Protein AF-A0A1J5P3J4-F1 (afdb_monomer_lite)

InterPro domains:
  IPR001971 Small ribosomal subunit protein uS11 [PF00411] (79-132)
  IPR011257 DNA glycosylase [SSF48150] (34-109)
  IPR018102 Small ribosomal subunit protein uS11, conserved site [PS00054] (101-123)
  IPR051912 Alkylbase DNA Glycosylase/Transcriptional Activator [PTHR43003] (8-107)

Foldseek 3Di:
DDDDDDDDLVSQVVVLVVVVVVDVVSVVVCVVPPRDDDPDDDDDQLVVLLVLLPPPDDPVNSVQLSVLCVVQVNSALVCLLPDDPVSNVVSVDDPVSSVVSNVSSVVPDPDPDDDDPDPDDPPPDDPPDPDPD

Sequence (133 aa):
MPGRIIESEACVAEGAAWLAAHDPRFAEALRLTGPLPLRRRAGGFAALVDAIVSQQVSVASADAMVARLAAAGLMEPLAMAAASDELLRACGMSRQKARYLRALAAAGLNVTSIRDVTPIAHNGCRPPKRRRV

Organism: NCBI:txid410659

Secondary structure (DSSP, 8-state):
-PPPP--SHHHHHHHHHHHHHH-HHHHHHHHHH-SPP------SHHHHHHHHHTTTS-HHHHHHHHHHHHHTTTTSHHHHHH--HHHHHHTT--HHHHHHHHHHHHTT----------SS-TT--PPPPPP--

Structure (mmCIF, N/CA/C/O backbone):
data_AF-A0A1J5P3J4-F1
#
_entry.id   AF-A0A1J5P3J4-F1
#
loop_
_atom_site.group_PDB
_atom_site.id
_atom_site.type_symbol
_atom_site.label_atom_id
_atom_site.label_alt_id
_atom_site.label_comp_id
_atom_site.label_asym_id
_atom_site.label_entity_id
_atom_site.label_seq_id
_atom_site.pdbx_PDB_ins_code
_atom_site.Cartn_x
_atom_site.Cartn_y
_atom_site.Cartn_z
_atom_site.occupancy
_atom_site.B_iso_or_equiv
_atom_site.auth_seq_id
_atom_site.auth_comp_id
_atom_site.auth_asym_id
_atom_site.auth_atom_id
_atom_site.pdbx_PDB_model_num
ATOM 1 N N . MET A 1 1 ? -9.430 -24.479 7.822 1.00 49.38 1 MET A N 1
ATOM 2 C CA . MET A 1 1 ? -10.360 -23.964 6.792 1.00 49.38 1 MET A CA 1
ATOM 3 C C . MET A 1 1 ? -9.990 -22.518 6.495 1.00 49.38 1 MET A C 1
ATOM 5 O O . MET A 1 1 ? -9.696 -21.805 7.450 1.00 49.38 1 MET A O 1
ATOM 9 N N . PRO A 1 2 ? -9.918 -22.078 5.228 1.00 57.47 2 PRO A N 1
ATOM 10 C CA . PRO A 1 2 ? -9.769 -20.655 4.937 1.00 57.47 2 PRO A CA 1
ATOM 11 C C . PRO A 1 2 ? -10.981 -19.903 5.510 1.00 57.47 2 PRO A C 1
ATOM 13 O O . PRO A 1 2 ? -12.116 -20.298 5.266 1.00 57.47 2 PRO A O 1
ATOM 16 N N . GLY A 1 3 ? -10.744 -18.872 6.327 1.00 70.25 3 GLY A N 1
ATOM 17 C CA . GLY A 1 3 ? -11.812 -17.996 6.821 1.00 70.25 3 GLY A CA 1
ATOM 18 C C . GLY A 1 3 ? -12.481 -17.215 5.683 1.00 70.25 3 GLY A C 1
ATOM 19 O O . GLY A 1 3 ? -11.907 -17.082 4.599 1.00 70.25 3 GLY A O 1
ATOM 20 N N . ARG A 1 4 ? -13.688 -16.695 5.936 1.00 84.69 4 ARG A N 1
ATOM 21 C CA . ARG A 1 4 ? -14.443 -15.851 4.994 1.00 84.69 4 ARG A CA 1
ATOM 22 C C . ARG A 1 4 ? -13.638 -14.599 4.626 1.00 84.69 4 ARG A C 1
ATOM 24 O O . ARG A 1 4 ? -13.091 -13.933 5.502 1.00 84.69 4 ARG A O 1
ATOM 31 N N . ILE A 1 5 ? -13.593 -14.270 3.336 1.00 83.94 5 ILE A N 1
ATOM 32 C CA . ILE A 1 5 ? -12.983 -13.030 2.841 1.00 83.94 5 ILE A CA 1
ATOM 33 C C . ILE A 1 5 ? -13.954 -11.864 3.086 1.00 83.94 5 ILE A C 1
ATOM 35 O O . ILE A 1 5 ? -15.155 -11.980 2.848 1.00 83.94 5 ILE A O 1
ATOM 39 N N . ILE A 1 6 ? -13.434 -10.735 3.575 1.00 90.25 6 ILE A N 1
ATOM 40 C CA . ILE A 1 6 ? -14.200 -9.499 3.781 1.00 90.25 6 ILE A CA 1
ATOM 41 C C . ILE A 1 6 ? -14.186 -8.704 2.473 1.00 90.25 6 ILE A C 1
ATOM 43 O O . ILE A 1 6 ? -13.163 -8.134 2.095 1.00 90.25 6 ILE A O 1
ATOM 47 N N . GLU A 1 7 ? -15.317 -8.679 1.771 1.00 92.31 7 GLU A N 1
ATOM 48 C CA . GLU A 1 7 ? -15.401 -8.104 0.421 1.00 92.31 7 GLU A CA 1
ATOM 49 C C . GLU A 1 7 ? -16.166 -6.780 0.344 1.00 92.31 7 GLU A C 1
ATOM 51 O O . GLU A 1 7 ? -16.015 -6.063 -0.645 1.00 92.31 7 GLU A O 1
ATOM 56 N N . SER A 1 8 ? -16.950 -6.448 1.373 1.00 94.38 8 SER A N 1
ATOM 57 C CA . SER A 1 8 ? -17.867 -5.304 1.394 1.00 94.38 8 SER A CA 1
ATOM 58 C C . SER A 1 8 ? -17.907 -4.620 2.762 1.00 94.38 8 SER A C 1
ATOM 60 O O . SER A 1 8 ? -17.521 -5.203 3.778 1.00 94.38 8 SER A O 1
ATOM 62 N N . GLU A 1 9 ? -18.425 -3.390 2.798 1.00 95.12 9 GLU A N 1
ATOM 63 C CA . GLU A 1 9 ? -18.709 -2.677 4.053 1.00 95.12 9 GLU A CA 1
ATOM 64 C C . GLU A 1 9 ? -19.705 -3.442 4.933 1.00 95.12 9 GLU A C 1
ATOM 66 O O . GLU A 1 9 ? -19.558 -3.459 6.151 1.00 95.12 9 GLU A O 1
ATOM 71 N N . ALA A 1 10 ? -20.652 -4.166 4.326 1.00 95.50 10 ALA A N 1
ATOM 72 C CA . ALA A 1 10 ? -21.582 -5.026 5.051 1.00 95.50 10 ALA A CA 1
ATOM 73 C C . ALA A 1 10 ? -20.856 -6.153 5.808 1.00 95.50 10 ALA A C 1
ATOM 75 O O . ALA A 1 10 ? -21.171 -6.396 6.970 1.00 95.50 10 ALA A O 1
ATOM 76 N N . CYS A 1 11 ? -19.838 -6.787 5.208 1.00 95.38 11 CYS A N 1
ATOM 77 C CA . CYS A 1 11 ? -19.017 -7.782 5.911 1.00 95.38 11 CYS A CA 1
ATOM 78 C C . CYS A 1 11 ? -18.277 -7.171 7.115 1.00 95.38 11 CYS A C 1
ATOM 80 O O . CYS A 1 11 ? -18.115 -7.829 8.142 1.00 95.38 11 CYS A O 1
ATOM 82 N N . VAL A 1 12 ? -17.814 -5.923 6.994 1.00 95.88 12 VAL A N 1
ATOM 83 C CA . VAL A 1 12 ? -17.134 -5.216 8.091 1.00 95.88 12 VAL A CA 1
ATOM 84 C C . VAL A 1 12 ? -18.121 -4.875 9.206 1.00 95.88 12 VAL A C 1
ATOM 86 O O . VAL A 1 12 ? -17.825 -5.130 10.372 1.00 95.88 12 VAL A O 1
ATOM 89 N N . ALA A 1 13 ? -19.296 -4.347 8.857 1.00 96.19 13 ALA A N 1
ATOM 90 C CA . ALA A 1 13 ? -20.351 -4.017 9.809 1.00 96.19 13 ALA A CA 1
ATOM 91 C C . ALA A 1 13 ? -20.837 -5.259 10.572 1.00 96.19 13 ALA A C 1
ATOM 93 O O . ALA A 1 13 ? -20.971 -5.213 11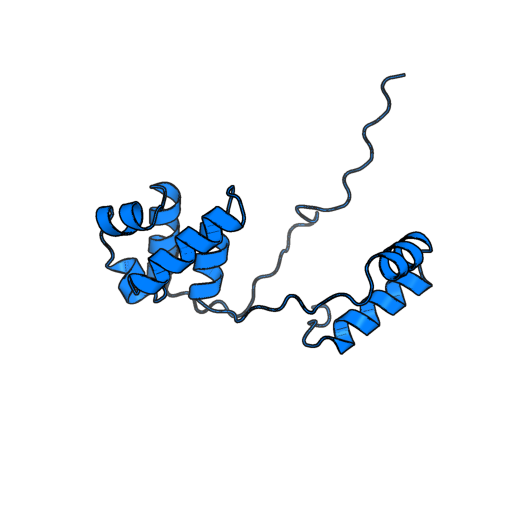.793 1.00 96.19 13 ALA A O 1
ATOM 94 N N . GLU A 1 14 ? -21.021 -6.380 9.871 1.00 96.56 14 GLU A N 1
ATOM 95 C CA . GLU A 1 14 ? -21.368 -7.678 10.459 1.00 96.56 14 GLU A CA 1
ATOM 96 C C . GLU A 1 14 ? -20.330 -8.111 11.508 1.00 96.56 14 GLU A C 1
ATOM 98 O O . GLU A 1 14 ? -20.681 -8.411 12.650 1.00 96.56 14 GLU A O 1
ATOM 103 N N . GLY A 1 15 ? -19.040 -8.080 11.156 1.00 94.88 15 GLY A N 1
ATOM 104 C CA . GLY A 1 15 ? -17.961 -8.439 12.079 1.00 94.88 15 GLY A CA 1
ATOM 105 C C . GLY A 1 15 ? -17.841 -7.484 13.270 1.00 94.88 15 GLY A C 1
ATOM 106 O O . GLY A 1 15 ? -17.630 -7.929 14.399 1.00 94.88 15 GLY A O 1
ATOM 107 N N . ALA A 1 16 ? -18.015 -6.180 13.046 1.00 96.38 16 ALA A N 1
ATOM 108 C CA . ALA A 1 16 ? -17.984 -5.173 14.104 1.00 96.38 16 ALA A CA 1
ATOM 109 C C . ALA A 1 16 ? -19.144 -5.349 15.096 1.00 96.38 16 ALA A C 1
ATOM 111 O O . ALA A 1 16 ? -18.923 -5.312 16.307 1.00 96.38 16 ALA A O 1
ATOM 112 N N . ALA A 1 17 ? -20.357 -5.601 14.596 1.00 96.94 17 ALA A N 1
ATOM 113 C CA . ALA A 1 17 ? -21.526 -5.885 15.423 1.00 96.94 17 ALA A CA 1
ATOM 114 C C . ALA A 1 17 ? -21.341 -7.175 16.231 1.00 96.94 17 ALA A C 1
ATOM 116 O O . ALA A 1 17 ? -21.624 -7.199 17.430 1.00 96.94 17 ALA A O 1
ATOM 117 N N . TRP A 1 18 ? -20.801 -8.225 15.603 1.00 97.19 18 TRP A N 1
ATOM 118 C CA . TRP A 1 18 ? -20.483 -9.469 16.297 1.00 97.19 18 TRP A CA 1
ATOM 119 C C . TRP A 1 18 ? -19.487 -9.230 17.440 1.00 97.19 18 TRP A C 1
ATOM 121 O O . TRP A 1 18 ? -19.751 -9.645 18.565 1.00 97.19 18 TRP A O 1
ATOM 131 N N . LEU A 1 19 ? -18.390 -8.501 17.206 1.00 96.88 19 LEU A N 1
ATOM 132 C CA . LEU A 1 19 ? -17.407 -8.182 18.251 1.00 96.88 19 LEU A CA 1
ATOM 133 C C . LEU A 1 19 ? -18.010 -7.351 19.393 1.00 96.88 19 LEU A C 1
ATOM 135 O O . LEU A 1 19 ? -17.757 -7.650 20.558 1.00 96.88 19 LEU A O 1
ATOM 139 N N . ALA A 1 20 ? -18.827 -6.344 19.076 1.00 97.31 20 ALA A N 1
ATOM 140 C CA . ALA A 1 20 ? -19.494 -5.507 20.072 1.00 97.31 20 ALA A CA 1
ATOM 141 C C . ALA A 1 20 ? -20.471 -6.300 20.958 1.00 97.31 20 ALA A C 1
ATOM 143 O O . ALA A 1 20 ? -20.577 -6.025 22.150 1.00 97.31 20 ALA A O 1
ATOM 144 N N . ALA A 1 21 ? -21.142 -7.313 20.402 1.00 97.69 21 ALA A N 1
ATOM 145 C CA . ALA A 1 21 ? -22.020 -8.196 21.166 1.00 97.69 21 ALA A CA 1
ATOM 146 C C . ALA A 1 21 ? -21.258 -9.145 22.115 1.00 97.69 21 ALA A C 1
ATOM 148 O O . ALA A 1 21 ? -21.847 -9.634 23.077 1.00 97.69 21 ALA A O 1
ATOM 149 N N . HIS A 1 22 ? -19.968 -9.404 21.863 1.00 97.81 22 HIS A N 1
ATOM 150 C CA . HIS A 1 22 ? -19.161 -10.373 22.620 1.00 97.81 22 HIS A CA 1
ATOM 151 C C . HIS A 1 22 ? -18.141 -9.735 23.581 1.00 97.81 22 HIS A C 1
ATOM 153 O O . HIS A 1 22 ? -17.680 -10.414 24.498 1.00 97.81 22 HIS A O 1
ATOM 159 N N . ASP A 1 23 ? -17.784 -8.454 23.417 1.00 97.25 23 ASP A N 1
ATOM 160 C CA . ASP A 1 23 ? -16.911 -7.725 24.351 1.00 97.25 23 ASP A CA 1
ATOM 161 C C . ASP A 1 23 ? -17.373 -6.261 24.526 1.00 97.25 23 ASP A C 1
ATOM 163 O O . ASP A 1 23 ? -17.370 -5.491 23.556 1.00 97.25 23 ASP A O 1
ATOM 167 N N . PRO A 1 24 ? -17.681 -5.817 25.763 1.00 96.81 24 PRO A N 1
ATOM 168 C CA . PRO A 1 24 ? -18.088 -4.438 26.044 1.00 96.81 24 PRO A CA 1
ATOM 169 C C . PRO A 1 24 ? -17.075 -3.382 25.582 1.00 96.81 24 PRO A C 1
ATOM 171 O O . PRO A 1 2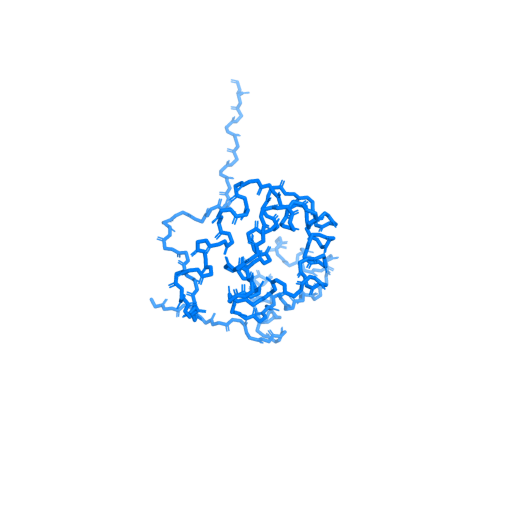4 ? -17.453 -2.264 25.235 1.00 96.81 24 PRO A O 1
ATOM 174 N N . ARG A 1 25 ? -15.779 -3.716 25.549 1.00 97.81 25 ARG A N 1
ATOM 175 C CA . ARG A 1 25 ? -14.726 -2.795 25.095 1.00 97.81 25 ARG A CA 1
ATOM 176 C C . ARG A 1 25 ? -14.806 -2.552 23.593 1.00 97.81 25 ARG A C 1
ATOM 178 O O . ARG A 1 25 ? -14.531 -1.440 23.150 1.00 97.81 25 ARG A O 1
ATOM 185 N N . PHE A 1 26 ? -15.199 -3.562 22.813 1.00 97.50 26 PHE A N 1
ATOM 186 C CA . PHE A 1 26 ? -15.444 -3.384 21.382 1.00 97.50 26 PHE A CA 1
ATOM 187 C C . PHE A 1 26 ? -16.728 -2.596 21.127 1.00 97.50 26 PHE A C 1
ATOM 189 O O . PHE A 1 26 ? -16.734 -1.765 20.222 1.00 97.50 26 PHE A O 1
ATOM 196 N N . ALA A 1 27 ? -17.769 -2.778 21.946 1.00 97.38 27 ALA A N 1
ATOM 197 C CA . ALA A 1 27 ? -18.980 -1.961 21.860 1.00 97.38 27 ALA A CA 1
ATOM 198 C C . ALA A 1 27 ? -18.677 -0.472 22.087 1.00 97.38 27 ALA A C 1
ATOM 200 O O . ALA A 1 27 ? -19.080 0.375 21.289 1.00 97.38 27 ALA A O 1
ATOM 201 N N . GLU A 1 28 ? -17.898 -0.156 23.124 1.00 97.81 28 GLU A N 1
ATOM 202 C CA . GLU A 1 28 ? -17.497 1.223 23.406 1.00 97.81 28 GLU A CA 1
ATOM 203 C C . GLU A 1 28 ? -16.588 1.797 22.310 1.00 97.81 28 GLU A C 1
ATOM 205 O O . GLU A 1 28 ? -16.802 2.917 21.846 1.00 97.81 28 GLU A O 1
ATOM 210 N N . ALA A 1 29 ? -15.613 1.021 21.826 1.00 97.25 29 ALA A N 1
ATOM 211 C CA . ALA A 1 29 ? -14.754 1.448 20.725 1.00 97.25 29 ALA A CA 1
ATOM 212 C C . ALA A 1 29 ? -15.559 1.747 19.448 1.00 97.25 29 ALA A C 1
ATOM 214 O O . ALA A 1 29 ? -15.320 2.768 18.800 1.00 97.25 29 ALA A O 1
ATOM 215 N N . LEU A 1 30 ? -16.534 0.902 19.099 1.00 96.94 30 LEU A N 1
ATOM 216 C CA . LEU A 1 30 ? -17.395 1.107 17.934 1.00 96.94 30 LEU A CA 1
ATOM 217 C C . LEU A 1 30 ? -18.276 2.353 18.096 1.00 96.94 30 LEU A C 1
ATOM 219 O O . LEU A 1 30 ? -18.425 3.124 17.152 1.00 96.94 30 LEU A O 1
ATOM 223 N N . ARG A 1 31 ? -18.800 2.603 19.303 1.00 97.06 31 ARG A N 1
ATOM 224 C CA . ARG A 1 31 ? -19.578 3.812 19.612 1.00 97.06 31 ARG A CA 1
ATOM 225 C C . ARG A 1 31 ? -18.752 5.091 19.444 1.00 97.06 31 ARG A C 1
ATOM 227 O O . ARG A 1 31 ? -19.269 6.085 18.945 1.00 97.06 31 ARG A O 1
ATOM 234 N N . LEU A 1 32 ? -17.486 5.072 19.865 1.00 97.75 32 LEU A N 1
ATOM 235 C CA . LEU A 1 32 ? -16.582 6.225 19.784 1.00 97.75 32 LEU A CA 1
ATOM 236 C C . LEU A 1 32 ? -16.050 6.478 18.368 1.00 97.75 32 LEU A C 1
ATOM 238 O O . LEU A 1 32 ? -15.840 7.628 17.992 1.00 97.75 32 LEU A O 1
ATOM 242 N N . THR A 1 33 ? -15.790 5.416 17.604 1.00 95.56 33 THR A N 1
ATOM 243 C CA . THR A 1 33 ? -15.161 5.512 16.274 1.00 95.56 33 THR A CA 1
ATOM 244 C C . THR A 1 33 ? -16.164 5.584 15.126 1.00 95.56 33 THR A C 1
ATOM 246 O O . THR A 1 33 ? -15.824 6.106 14.066 1.00 95.56 33 THR A O 1
ATOM 249 N N . GLY A 1 34 ? -17.394 5.108 15.336 1.00 94.19 34 GLY A N 1
ATOM 250 C CA . GLY A 1 34 ? -18.406 4.985 14.294 1.00 94.19 34 GLY A CA 1
ATOM 251 C C . GLY A 1 34 ? -18.156 3.795 13.355 1.00 94.19 34 GLY A C 1
ATOM 252 O O . GLY A 1 34 ? -17.326 2.929 13.639 1.00 94.19 34 GLY A O 1
ATOM 253 N N . PRO A 1 35 ? -18.891 3.717 12.230 1.00 92.94 35 PRO A N 1
ATOM 254 C CA . PRO A 1 35 ? -18.746 2.637 11.259 1.00 92.94 35 PRO A CA 1
ATOM 255 C C . PRO A 1 35 ? -17.307 2.490 10.750 1.00 92.94 35 PRO A C 1
ATOM 257 O O . PRO A 1 35 ? -16.658 3.462 10.363 1.00 92.94 35 PRO A O 1
ATOM 260 N N . LEU A 1 36 ? -16.810 1.252 10.724 1.00 94.38 36 LEU A N 1
ATOM 261 C CA . LEU A 1 36 ? -15.459 0.954 10.257 1.00 94.38 36 LEU A CA 1
ATOM 262 C C . LEU A 1 36 ? -15.437 0.852 8.721 1.00 94.38 36 LEU A C 1
ATOM 264 O O . LEU A 1 36 ? -16.242 0.109 8.156 1.00 94.38 36 LEU A O 1
ATOM 268 N N . PRO A 1 37 ? -14.503 1.529 8.028 1.00 94.06 37 PRO A N 1
ATOM 269 C CA . PRO A 1 37 ? -14.430 1.474 6.574 1.00 94.06 37 PRO A CA 1
ATOM 270 C C . PRO A 1 37 ? -13.851 0.141 6.084 1.00 94.06 37 PRO A C 1
ATOM 272 O O . PRO A 1 37 ? -12.973 -0.453 6.723 1.00 94.06 37 PRO A O 1
ATOM 275 N N . LEU A 1 38 ? -14.259 -0.287 4.886 1.00 93.38 38 LEU A N 1
ATOM 276 C CA . LEU A 1 38 ? -13.616 -1.398 4.188 1.00 93.38 38 LEU A CA 1
ATOM 277 C C . LEU A 1 38 ? -12.197 -1.002 3.755 1.00 93.38 38 LEU A C 1
ATOM 279 O O . LEU A 1 38 ? -12.002 -0.160 2.884 1.00 93.38 38 LEU A O 1
ATOM 283 N N . ARG A 1 39 ? -11.183 -1.666 4.316 1.00 88.69 39 ARG A N 1
ATOM 284 C CA . ARG A 1 39 ? -9.777 -1.494 3.914 1.00 88.69 39 ARG A CA 1
ATOM 285 C C . ARG A 1 39 ? -9.358 -2.572 2.919 1.00 88.69 39 ARG A C 1
ATOM 287 O O . ARG A 1 39 ? -8.540 -3.433 3.234 1.00 88.69 39 ARG A O 1
ATOM 294 N N . ARG A 1 40 ? -9.939 -2.532 1.719 1.00 84.94 40 ARG A N 1
ATOM 295 C CA . ARG A 1 40 ? -9.591 -3.432 0.611 1.00 84.94 40 ARG A CA 1
ATOM 296 C C . ARG A 1 40 ? -8.801 -2.666 -0.447 1.00 84.94 40 ARG A C 1
ATOM 298 O O . ARG A 1 40 ? -9.162 -1.551 -0.803 1.00 84.94 40 ARG A O 1
ATOM 305 N N . ARG A 1 41 ? -7.724 -3.269 -0.948 1.00 79.38 41 ARG A N 1
ATOM 306 C CA . ARG A 1 41 ? -6.935 -2.748 -2.074 1.00 79.38 41 ARG A CA 1
ATOM 307 C C . ARG A 1 41 ? -7.025 -3.716 -3.243 1.00 79.38 41 ARG A C 1
ATOM 309 O O . ARG A 1 41 ? -7.203 -4.918 -3.030 1.00 79.38 41 ARG A O 1
ATOM 316 N N . ALA A 1 42 ? -6.900 -3.193 -4.459 1.00 77.56 42 ALA A N 1
ATOM 317 C CA . ALA A 1 42 ? -6.655 -4.038 -5.619 1.00 77.56 42 ALA A CA 1
ATOM 318 C C . ALA A 1 42 ? -5.354 -4.829 -5.393 1.00 77.56 42 ALA A C 1
ATOM 320 O O . ALA A 1 42 ? -4.419 -4.318 -4.776 1.00 77.56 42 ALA A O 1
ATOM 321 N N . GLY A 1 43 ? -5.324 -6.088 -5.827 1.00 80.69 43 GLY A N 1
ATOM 322 C CA . GLY A 1 43 ? -4.115 -6.910 -5.770 1.00 80.69 43 GLY A CA 1
ATOM 323 C C . GLY A 1 43 ? -3.116 -6.547 -6.873 1.00 80.69 43 GLY A C 1
ATOM 324 O O . GLY A 1 43 ? -3.197 -5.489 -7.493 1.00 80.69 43 GLY A O 1
ATOM 325 N N . GLY A 1 44 ? -2.193 -7.466 -7.151 1.00 87.06 44 GLY A N 1
ATOM 326 C CA . GLY A 1 44 ? -1.254 -7.346 -8.265 1.00 87.06 44 GLY A CA 1
ATOM 327 C C . GLY A 1 44 ? 0.050 -6.624 -7.924 1.00 87.06 44 GLY A C 1
ATOM 328 O O . GLY A 1 44 ? 0.342 -6.312 -6.768 1.00 87.06 44 GLY A O 1
ATOM 329 N N . PHE A 1 45 ? 0.860 -6.389 -8.957 1.00 90.62 45 PHE A N 1
ATOM 330 C CA . PHE A 1 45 ? 2.234 -5.905 -8.815 1.00 90.62 45 PHE A CA 1
ATOM 331 C C . PHE A 1 45 ? 2.316 -4.540 -8.123 1.00 90.62 45 PHE A C 1
ATOM 333 O O . PHE A 1 45 ? 3.057 -4.395 -7.154 1.00 90.62 45 PHE A O 1
ATOM 340 N N . ALA A 1 46 ? 1.497 -3.572 -8.541 1.00 90.56 46 ALA A N 1
ATOM 341 C CA . ALA A 1 46 ? 1.466 -2.234 -7.951 1.00 90.56 46 ALA A CA 1
ATOM 342 C C . ALA A 1 46 ? 1.183 -2.247 -6.436 1.00 90.56 46 ALA A C 1
ATOM 344 O O . ALA A 1 46 ? 1.793 -1.486 -5.686 1.00 90.56 46 ALA A O 1
ATOM 345 N N . ALA A 1 47 ? 0.318 -3.150 -5.964 1.00 89.69 47 ALA A N 1
ATOM 346 C CA . ALA A 1 47 ? 0.017 -3.295 -4.541 1.00 89.69 47 ALA A CA 1
ATOM 347 C C . ALA A 1 47 ? 1.202 -3.868 -3.744 1.00 89.69 47 ALA A C 1
ATOM 349 O O . ALA A 1 47 ? 1.422 -3.496 -2.591 1.00 89.69 47 ALA A O 1
ATOM 350 N N . LEU A 1 48 ? 1.994 -4.751 -4.357 1.00 91.69 48 LEU A N 1
ATOM 351 C CA . LEU A 1 48 ? 3.223 -5.273 -3.756 1.00 91.69 48 LEU A CA 1
ATOM 352 C C . LEU A 1 48 ? 4.338 -4.220 -3.745 1.00 91.69 48 LEU A C 1
ATOM 354 O O . LEU A 1 48 ? 5.076 -4.129 -2.763 1.00 91.69 48 LEU A O 1
ATOM 358 N N . VAL A 1 49 ? 4.426 -3.388 -4.789 1.00 94.00 49 VAL A N 1
ATOM 359 C CA . VAL A 1 49 ? 5.309 -2.212 -4.814 1.00 94.00 49 VAL A CA 1
ATOM 360 C C . VAL A 1 49 ? 4.958 -1.270 -3.662 1.00 94.00 49 VAL A C 1
ATOM 362 O O . VAL A 1 49 ? 5.840 -0.947 -2.867 1.00 94.00 49 VAL A O 1
ATOM 365 N N . ASP A 1 50 ? 3.682 -0.901 -3.510 1.00 92.94 50 ASP A N 1
ATOM 366 C CA . ASP A 1 50 ? 3.191 -0.063 -2.406 1.00 92.94 50 ASP A CA 1
ATOM 367 C C . ASP A 1 50 ? 3.556 -0.649 -1.030 1.00 92.94 50 ASP A C 1
ATOM 369 O O . ASP A 1 50 ? 4.119 0.037 -0.171 1.00 92.94 50 ASP A O 1
ATOM 373 N N . ALA A 1 51 ? 3.333 -1.954 -0.845 1.00 92.31 51 ALA A N 1
ATOM 374 C CA . ALA A 1 51 ? 3.651 -2.649 0.399 1.00 92.31 51 ALA A CA 1
ATOM 375 C C . ALA A 1 51 ? 5.152 -2.624 0.736 1.00 92.31 51 ALA A C 1
ATOM 377 O O . ALA A 1 51 ? 5.503 -2.468 1.905 1.00 92.31 51 ALA A O 1
ATOM 378 N N . ILE A 1 52 ? 6.043 -2.762 -0.254 1.00 94.50 52 ILE A N 1
ATOM 379 C CA . ILE A 1 52 ? 7.504 -2.679 -0.065 1.00 94.50 52 ILE A CA 1
ATOM 380 C C . ILE A 1 52 ? 7.935 -1.235 0.217 1.00 94.50 52 ILE A C 1
ATOM 382 O O . ILE A 1 52 ? 8.738 -0.975 1.120 1.00 94.50 52 ILE A O 1
ATOM 386 N N . VAL A 1 53 ? 7.406 -0.280 -0.547 1.00 95.62 53 VAL A N 1
ATOM 387 C CA . VAL A 1 53 ? 7.754 1.143 -0.444 1.00 95.62 53 VAL A CA 1
ATOM 388 C C . VAL A 1 53 ? 7.335 1.721 0.904 1.00 95.62 53 VAL A C 1
ATOM 390 O O . VAL A 1 53 ? 8.101 2.486 1.493 1.00 95.62 53 VAL A O 1
ATOM 393 N N . SER A 1 54 ? 6.201 1.281 1.441 1.00 93.38 54 SER A N 1
ATOM 394 C CA . SER A 1 54 ? 5.655 1.738 2.723 1.00 93.38 54 SER A CA 1
ATOM 395 C C . SER A 1 54 ? 6.409 1.228 3.959 1.00 93.38 54 SER A C 1
ATOM 397 O O . SER A 1 54 ? 6.164 1.688 5.074 1.00 93.38 54 SER A O 1
ATOM 399 N N . GLN A 1 55 ? 7.353 0.293 3.810 1.00 94.00 55 GLN A N 1
ATOM 400 C CA . GLN A 1 55 ? 8.085 -0.260 4.954 1.00 94.00 55 GLN A CA 1
ATOM 401 C C . GLN A 1 55 ? 8.971 0.794 5.633 1.00 94.00 55 GLN A C 1
ATOM 403 O O . GLN A 1 55 ? 9.764 1.466 4.966 1.00 94.00 55 GLN A O 1
ATOM 408 N N . GLN A 1 56 ? 8.886 0.864 6.968 1.00 90.88 56 GLN A N 1
ATOM 409 C CA . GLN A 1 56 ? 9.755 1.663 7.850 1.00 90.88 56 GLN A CA 1
ATOM 410 C C . GLN A 1 56 ? 9.801 3.170 7.523 1.00 90.88 56 GLN A C 1
ATOM 412 O O . GLN A 1 56 ? 10.809 3.830 7.764 1.00 90.88 56 GLN A O 1
ATOM 417 N N . VAL A 1 57 ? 8.717 3.724 6.974 1.00 92.00 57 VAL A N 1
ATOM 418 C CA . VAL A 1 57 ? 8.577 5.156 6.664 1.00 92.00 57 VAL A CA 1
ATOM 419 C C . VAL A 1 57 ? 7.212 5.678 7.117 1.00 92.00 57 VAL A C 1
ATOM 421 O O . VAL A 1 57 ? 6.321 4.899 7.452 1.00 92.00 57 VAL A O 1
ATOM 424 N N . SER A 1 58 ? 7.046 7.001 7.153 1.00 96.06 58 SER A N 1
ATOM 425 C CA . SER A 1 58 ? 5.734 7.615 7.373 1.00 96.06 58 SER A CA 1
ATOM 426 C C . SER A 1 58 ? 4.8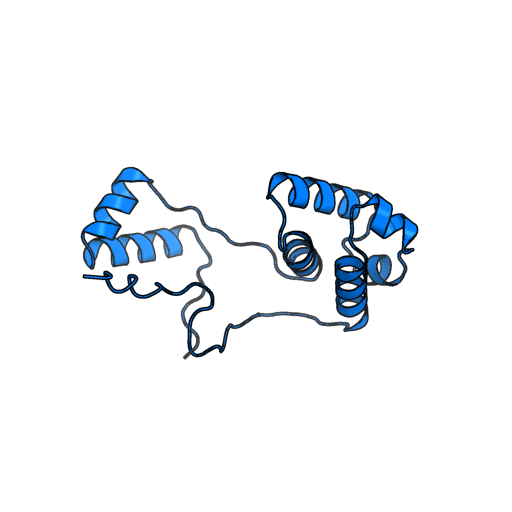19 7.416 6.160 1.00 96.06 58 SER A C 1
ATOM 428 O O . SER A 1 58 ? 5.299 7.246 5.038 1.00 96.06 58 SER A O 1
ATOM 430 N N . VAL A 1 59 ? 3.503 7.506 6.384 1.00 92.81 59 VAL A N 1
ATOM 431 C CA . VAL A 1 59 ? 2.487 7.441 5.316 1.00 92.81 59 VAL A CA 1
ATOM 432 C C . VAL A 1 59 ? 2.740 8.520 4.261 1.00 92.81 59 VAL A C 1
ATOM 434 O O . VAL A 1 59 ? 2.894 8.197 3.094 1.00 92.81 59 VAL A O 1
ATOM 437 N N . ALA A 1 60 ? 2.936 9.776 4.676 1.00 95.25 60 ALA A N 1
ATOM 438 C CA . ALA A 1 60 ? 3.189 10.880 3.746 1.00 95.25 60 ALA A CA 1
ATOM 439 C C . ALA A 1 60 ? 4.440 10.666 2.868 1.00 95.25 60 ALA A C 1
ATOM 441 O O . ALA A 1 60 ? 4.435 10.985 1.679 1.00 95.25 60 ALA A O 1
ATOM 442 N N . SER A 1 61 ? 5.516 10.101 3.430 1.00 96.00 61 SER A N 1
ATOM 443 C CA . SER A 1 61 ? 6.718 9.777 2.654 1.00 96.00 61 SER A CA 1
ATOM 444 C C . SER A 1 61 ? 6.476 8.621 1.688 1.00 96.00 61 SER A C 1
ATOM 446 O O . SER A 1 61 ? 6.950 8.678 0.553 1.00 96.00 61 SER A O 1
ATOM 448 N N . ALA A 1 62 ? 5.746 7.588 2.120 1.00 96.25 62 ALA A N 1
ATOM 449 C CA . ALA A 1 62 ? 5.361 6.476 1.259 1.00 96.25 62 ALA A CA 1
ATOM 450 C C . ALA A 1 62 ? 4.519 6.968 0.074 1.00 96.25 62 ALA A C 1
ATOM 452 O O . ALA A 1 62 ? 4.877 6.689 -1.068 1.00 96.25 62 ALA A O 1
ATOM 453 N N . ASP A 1 63 ? 3.500 7.790 0.328 1.00 96.25 63 ASP A N 1
ATOM 454 C CA . ASP A 1 63 ? 2.625 8.360 -0.700 1.00 96.25 63 ASP A CA 1
ATOM 455 C C . ASP A 1 63 ? 3.431 9.161 -1.735 1.00 96.25 63 ASP A C 1
ATOM 457 O O . ASP A 1 63 ? 3.291 8.961 -2.942 1.00 96.25 63 ASP A O 1
ATOM 461 N N . ALA A 1 64 ? 4.360 10.011 -1.282 1.00 97.81 64 ALA A N 1
ATOM 462 C CA . ALA A 1 64 ? 5.228 10.785 -2.169 1.00 97.81 64 ALA A CA 1
ATOM 463 C C . ALA A 1 64 ? 6.208 9.913 -2.980 1.00 97.81 64 ALA A C 1
ATOM 465 O O . ALA A 1 64 ? 6.613 10.278 -4.087 1.00 97.81 64 ALA A O 1
ATOM 466 N N . MET A 1 65 ? 6.653 8.778 -2.435 1.00 98.00 65 MET A N 1
ATOM 467 C CA . MET A 1 65 ? 7.495 7.810 -3.147 1.00 98.00 65 MET A CA 1
ATOM 468 C C . MET A 1 65 ? 6.689 7.044 -4.202 1.00 98.00 65 MET A C 1
ATOM 470 O O . MET A 1 65 ? 7.135 6.936 -5.343 1.00 98.00 65 MET A O 1
ATOM 474 N N . VAL A 1 66 ? 5.491 6.570 -3.848 1.00 97.25 66 VAL A N 1
ATOM 475 C CA . VAL A 1 66 ? 4.573 5.878 -4.764 1.00 97.25 66 VAL A CA 1
ATOM 476 C C . VAL A 1 66 ? 4.159 6.797 -5.911 1.00 97.25 66 VAL A C 1
ATOM 478 O O . VAL A 1 66 ? 4.241 6.391 -7.066 1.00 97.25 66 VAL A O 1
ATOM 481 N N . ALA A 1 67 ? 3.813 8.055 -5.625 1.00 97.75 67 ALA A N 1
ATOM 482 C CA . ALA A 1 67 ? 3.463 9.034 -6.653 1.00 97.75 67 ALA A CA 1
ATOM 483 C C . ALA A 1 67 ? 4.599 9.249 -7.669 1.00 97.75 67 ALA A C 1
ATOM 485 O O . ALA A 1 67 ? 4.350 9.299 -8.872 1.00 97.75 67 ALA A O 1
ATOM 486 N N . ARG A 1 68 ? 5.858 9.316 -7.211 1.00 98.31 68 ARG A N 1
ATOM 487 C CA . ARG A 1 68 ? 7.024 9.445 -8.103 1.00 98.31 68 ARG A CA 1
ATOM 488 C C . ARG A 1 68 ? 7.276 8.189 -8.931 1.00 98.31 68 ARG A C 1
ATOM 490 O O . ARG A 1 68 ? 7.553 8.313 -10.119 1.00 98.31 68 ARG A O 1
ATOM 497 N N . LEU A 1 69 ? 7.146 6.998 -8.342 1.00 98.12 69 LEU A N 1
ATOM 498 C CA . LEU A 1 69 ? 7.252 5.738 -9.087 1.00 98.12 69 LEU A CA 1
ATOM 499 C C . LEU A 1 69 ? 6.166 5.631 -10.165 1.00 98.12 69 LEU A C 1
ATOM 501 O O . LEU A 1 69 ? 6.468 5.258 -11.297 1.00 98.12 69 LEU A O 1
ATOM 505 N N . ALA A 1 70 ? 4.927 6.003 -9.837 1.00 97.06 70 ALA A N 1
ATOM 506 C CA . ALA A 1 70 ? 3.816 6.045 -10.783 1.00 97.06 70 ALA A CA 1
ATOM 507 C C . ALA A 1 70 ? 4.065 7.044 -11.917 1.00 97.06 70 ALA A C 1
ATOM 509 O O . ALA A 1 70 ? 3.943 6.678 -13.084 1.00 97.06 70 ALA A O 1
ATOM 510 N N . ALA A 1 71 ? 4.497 8.266 -11.594 1.00 97.94 71 ALA A N 1
ATOM 511 C CA . ALA A 1 71 ? 4.842 9.278 -12.590 1.00 97.94 71 ALA A CA 1
ATOM 512 C C . ALA A 1 71 ? 6.006 8.846 -13.503 1.00 97.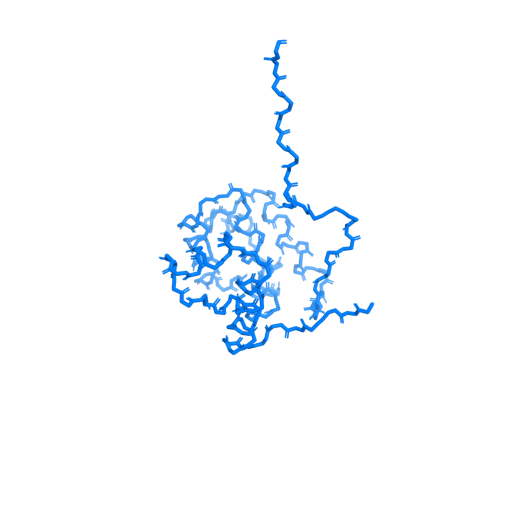94 71 ALA A C 1
ATOM 514 O O . ALA A 1 71 ? 6.038 9.213 -14.672 1.00 97.94 71 ALA A O 1
ATOM 515 N N . ALA A 1 72 ? 6.937 8.036 -12.990 1.00 97.38 72 ALA A N 1
ATOM 516 C CA . ALA A 1 72 ? 8.039 7.459 -13.757 1.00 97.38 72 ALA A CA 1
ATOM 517 C C . ALA A 1 72 ? 7.659 6.184 -14.542 1.00 97.38 72 ALA A C 1
ATOM 519 O O . ALA A 1 72 ? 8.528 5.578 -15.167 1.00 97.38 72 ALA A O 1
ATOM 520 N N . GLY A 1 73 ? 6.396 5.739 -14.497 1.00 97.00 73 GLY A N 1
ATOM 521 C CA . GLY A 1 73 ? 5.940 4.523 -15.181 1.00 97.00 73 GLY A CA 1
ATOM 522 C C . GLY A 1 73 ? 6.459 3.220 -14.563 1.00 97.00 73 GLY A C 1
ATOM 523 O O . GLY A 1 73 ? 6.441 2.176 -15.207 1.00 97.00 73 GLY A O 1
ATOM 524 N N . LEU A 1 74 ? 6.919 3.251 -13.310 1.00 97.19 74 LEU A N 1
ATOM 525 C CA . LEU A 1 74 ? 7.557 2.117 -12.635 1.00 97.19 74 LEU A CA 1
ATOM 526 C C . LEU A 1 74 ? 6.571 1.228 -11.864 1.00 97.19 74 LEU A C 1
ATOM 528 O O . LEU A 1 74 ? 6.976 0.406 -11.051 1.00 97.19 74 LEU A O 1
ATOM 532 N N . MET A 1 75 ? 5.270 1.362 -12.111 1.00 95.12 75 MET A N 1
ATOM 533 C CA . MET A 1 75 ? 4.252 0.515 -11.474 1.00 95.12 75 MET A CA 1
ATOM 534 C C . MET A 1 75 ? 3.969 -0.773 -12.253 1.00 95.12 75 MET A C 1
ATOM 536 O O . MET A 1 75 ? 3.100 -1.536 -11.850 1.00 95.12 75 MET A O 1
ATOM 540 N N . GLU A 1 76 ? 4.735 -1.036 -13.315 1.00 93.69 76 GLU A N 1
ATOM 541 C CA . GLU A 1 76 ? 4.652 -2.246 -14.131 1.00 93.69 76 GLU A CA 1
ATOM 542 C C . GLU A 1 76 ? 5.924 -3.102 -14.009 1.00 93.69 76 GLU A C 1
ATOM 544 O O . GLU A 1 76 ? 7.029 -2.544 -13.956 1.00 93.69 76 GLU A O 1
ATOM 549 N N . PRO A 1 77 ? 5.820 -4.449 -14.016 1.00 94.38 77 PRO A N 1
ATOM 550 C CA . PRO A 1 77 ? 6.965 -5.336 -13.805 1.00 94.38 77 PRO A CA 1
ATOM 551 C C . PRO A 1 77 ? 8.117 -5.091 -14.785 1.00 94.38 77 PRO A C 1
ATOM 553 O O . PRO A 1 77 ? 9.263 -4.936 -14.368 1.00 94.38 77 PRO A O 1
ATOM 556 N N . LEU A 1 78 ? 7.826 -5.007 -16.088 1.00 94.38 78 LEU A N 1
ATOM 557 C CA . LEU A 1 78 ? 8.861 -4.840 -17.115 1.00 94.38 78 LEU A CA 1
ATOM 558 C C . LEU A 1 78 ? 9.601 -3.503 -16.968 1.00 94.38 78 LEU A C 1
ATOM 560 O O . LEU A 1 78 ? 10.829 -3.467 -17.040 1.00 94.38 78 LEU A O 1
ATOM 564 N N . ALA A 1 79 ? 8.868 -2.422 -16.694 1.00 96.06 79 ALA A N 1
ATOM 565 C CA . ALA A 1 79 ? 9.452 -1.102 -16.478 1.00 96.06 79 ALA A CA 1
ATOM 566 C C . ALA A 1 79 ? 10.304 -1.061 -15.198 1.00 96.06 79 ALA A C 1
ATOM 568 O O . ALA A 1 79 ? 11.428 -0.560 -15.218 1.00 96.06 79 ALA A O 1
ATOM 569 N N . MET A 1 80 ? 9.818 -1.651 -14.100 1.00 97.12 80 MET A N 1
ATOM 570 C CA . MET A 1 80 ? 10.571 -1.752 -12.845 1.00 97.12 80 MET A CA 1
ATOM 571 C C . MET A 1 80 ? 11.856 -2.578 -13.007 1.00 97.12 80 MET A C 1
ATOM 573 O O . MET A 1 80 ? 12.901 -2.209 -12.467 1.00 97.12 80 MET A O 1
ATOM 577 N N . ALA A 1 81 ? 11.810 -3.677 -13.764 1.00 95.12 81 ALA A N 1
ATOM 578 C CA . ALA A 1 81 ? 12.988 -4.494 -14.046 1.00 95.12 81 ALA A CA 1
ATOM 579 C C . ALA A 1 81 ? 14.051 -3.713 -14.839 1.00 95.12 81 ALA A C 1
ATOM 581 O O . ALA A 1 81 ? 15.238 -3.801 -14.516 1.00 95.12 81 ALA A O 1
ATOM 582 N N . ALA A 1 82 ? 13.620 -2.917 -15.823 1.00 95.62 82 ALA A N 1
ATOM 583 C CA . ALA A 1 82 ? 14.487 -2.140 -16.708 1.00 95.62 82 ALA A CA 1
ATOM 584 C C . ALA A 1 82 ? 14.965 -0.795 -16.125 1.00 95.62 82 ALA A C 1
ATOM 586 O O . ALA A 1 82 ? 15.864 -0.176 -16.693 1.00 95.62 82 ALA A O 1
ATOM 587 N N . ALA A 1 83 ? 14.389 -0.328 -15.011 1.00 97.12 83 ALA A N 1
ATOM 588 C CA . ALA A 1 83 ? 14.724 0.962 -14.408 1.00 97.12 83 ALA A CA 1
ATOM 589 C C . ALA A 1 83 ? 16.231 1.098 -14.130 1.00 97.12 83 ALA A C 1
ATOM 591 O O . ALA A 1 83 ? 16.903 0.111 -13.843 1.00 97.12 83 ALA A O 1
ATOM 592 N N . SER A 1 84 ? 16.789 2.308 -14.147 1.00 97.38 84 SER A N 1
ATOM 593 C CA . SER A 1 84 ? 18.158 2.535 -13.663 1.00 97.38 84 SER A CA 1
ATOM 594 C C . SER A 1 84 ? 18.175 2.759 -12.148 1.00 97.38 84 SER A C 1
ATOM 596 O O . SER A 1 84 ? 17.179 3.166 -11.545 1.00 97.38 84 SER A O 1
ATOM 598 N N . ASP A 1 85 ? 19.319 2.510 -11.508 1.00 97.31 85 ASP A N 1
ATOM 599 C CA . ASP A 1 85 ? 19.478 2.802 -10.078 1.00 97.31 85 ASP A CA 1
ATOM 600 C C . ASP A 1 85 ? 19.344 4.303 -9.785 1.00 97.31 85 ASP A C 1
ATOM 602 O O . ASP A 1 85 ? 18.821 4.687 -8.738 1.00 97.31 85 ASP A O 1
ATOM 606 N N . GLU A 1 86 ? 19.766 5.151 -10.725 1.00 97.81 86 GLU A N 1
ATOM 607 C CA . GLU A 1 86 ? 19.616 6.603 -10.647 1.00 97.81 86 GLU A CA 1
ATOM 608 C C . GLU A 1 86 ? 18.140 7.021 -10.654 1.00 97.81 86 GLU A C 1
ATOM 610 O O . GLU A 1 86 ? 17.719 7.786 -9.786 1.00 97.81 86 GLU A O 1
ATOM 615 N N . LEU A 1 87 ? 17.327 6.442 -11.546 1.00 98.00 87 LEU A N 1
ATOM 616 C CA . LEU A 1 87 ? 15.889 6.708 -11.607 1.00 98.00 87 LEU A CA 1
ATOM 617 C C . LEU A 1 87 ? 15.174 6.259 -10.325 1.00 98.00 87 LEU A C 1
ATOM 619 O O . LEU A 1 87 ? 14.379 7.007 -9.751 1.00 98.00 87 LEU A O 1
ATOM 623 N N . LEU A 1 88 ? 15.484 5.056 -9.830 1.00 98.06 88 LEU A N 1
ATOM 624 C CA . LEU A 1 88 ? 14.911 4.551 -8.579 1.00 98.06 88 LEU A CA 1
ATOM 625 C C . LEU A 1 88 ? 15.300 5.438 -7.390 1.00 98.06 88 LEU A C 1
ATOM 627 O O . LEU A 1 88 ? 14.465 5.730 -6.529 1.00 98.06 88 LEU A O 1
ATOM 631 N N . ARG A 1 89 ? 16.544 5.925 -7.358 1.00 97.75 89 ARG A N 1
ATOM 632 C CA . ARG A 1 89 ? 17.012 6.859 -6.331 1.00 97.75 89 ARG A CA 1
ATOM 633 C C . ARG A 1 89 ? 16.311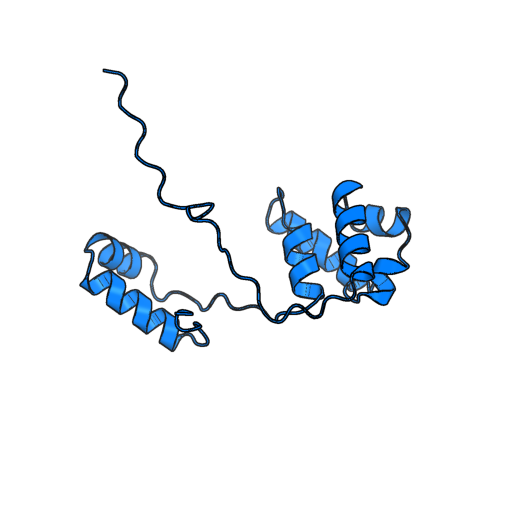 8.216 -6.428 1.00 97.75 89 ARG A C 1
ATOM 635 O O . ARG A 1 89 ? 15.924 8.749 -5.389 1.00 97.75 89 ARG A O 1
ATOM 642 N N . ALA A 1 90 ? 16.071 8.736 -7.632 1.00 97.62 90 ALA A N 1
ATOM 643 C CA . ALA A 1 90 ? 15.278 9.951 -7.851 1.00 97.62 90 ALA A CA 1
ATOM 644 C C . ALA A 1 90 ? 13.819 9.787 -7.369 1.00 97.62 90 ALA A C 1
ATOM 646 O O . ALA A 1 90 ? 13.225 10.713 -6.811 1.00 97.62 90 ALA A O 1
ATOM 647 N N . CYS A 1 91 ? 13.272 8.570 -7.453 1.00 97.81 91 CYS A N 1
ATOM 648 C CA . CYS A 1 91 ? 11.981 8.199 -6.859 1.00 97.81 91 CYS A CA 1
ATOM 649 C C . CYS A 1 91 ? 12.039 7.960 -5.335 1.00 97.81 91 CYS A C 1
ATOM 651 O O . CYS A 1 91 ? 11.030 7.642 -4.708 1.00 97.81 91 CYS A O 1
ATOM 653 N N . GLY A 1 92 ? 13.198 8.162 -4.701 1.00 96.31 92 GLY A N 1
ATOM 654 C CA . GLY A 1 92 ? 13.382 8.068 -3.252 1.00 96.31 92 GLY A CA 1
ATOM 655 C C . GLY A 1 92 ? 13.654 6.655 -2.748 1.00 96.31 92 GLY A C 1
ATOM 656 O O . GLY A 1 92 ? 13.626 6.430 -1.539 1.00 96.31 92 GLY A O 1
ATOM 657 N N . MET A 1 93 ? 13.913 5.693 -3.636 1.00 97.75 93 MET A N 1
ATOM 658 C CA . MET A 1 93 ? 14.197 4.325 -3.220 1.00 97.75 93 MET A CA 1
ATOM 659 C C . MET A 1 93 ? 15.565 4.222 -2.550 1.00 97.75 93 MET A C 1
ATOM 661 O O . MET A 1 93 ? 16.586 4.663 -3.082 1.00 97.75 93 MET A O 1
ATOM 665 N N . SER A 1 94 ? 15.600 3.554 -1.394 1.00 96.06 94 SER A N 1
ATOM 666 C CA . SER A 1 94 ? 16.857 3.055 -0.840 1.00 96.06 94 SER A CA 1
ATOM 667 C C . SER A 1 94 ? 17.409 1.941 -1.733 1.00 96.06 94 SER A C 1
ATOM 669 O O . SER A 1 94 ? 16.656 1.264 -2.436 1.00 96.06 94 SER A O 1
ATOM 671 N N . ARG A 1 95 ? 18.721 1.682 -1.656 1.00 96.12 95 ARG A N 1
ATOM 672 C CA . ARG A 1 95 ? 19.353 0.562 -2.383 1.00 96.12 95 ARG A CA 1
ATOM 673 C C . ARG A 1 95 ? 18.664 -0.776 -2.097 1.00 96.12 95 ARG A C 1
ATOM 675 O O . ARG A 1 95 ? 18.484 -1.594 -2.992 1.00 96.12 95 ARG A O 1
ATOM 682 N N . GLN A 1 96 ? 18.246 -0.986 -0.849 1.00 96.88 96 GLN A N 1
ATOM 683 C CA . GLN A 1 96 ? 17.564 -2.208 -0.439 1.00 96.88 96 GLN A CA 1
ATOM 684 C C . GLN A 1 96 ? 16.164 -2.321 -1.056 1.00 96.88 96 GLN A C 1
ATOM 686 O O . GLN A 1 96 ? 15.843 -3.372 -1.606 1.00 96.88 96 GLN A O 1
ATOM 691 N N . LYS A 1 97 ? 15.365 -1.243 -1.031 1.00 97.00 97 LYS A N 1
ATOM 692 C CA . LYS A 1 97 ? 14.037 -1.222 -1.667 1.00 97.00 97 LYS A CA 1
ATOM 693 C C . LYS A 1 97 ? 14.144 -1.403 -3.181 1.00 97.00 97 LYS A C 1
ATOM 695 O O . LYS A 1 97 ? 13.434 -2.235 -3.727 1.00 97.00 97 LYS A O 1
ATOM 700 N N . ALA A 1 98 ? 15.091 -0.730 -3.837 1.00 97.38 98 ALA A N 1
ATOM 701 C CA . ALA A 1 98 ? 15.366 -0.918 -5.263 1.00 97.38 98 ALA A CA 1
ATOM 702 C C . ALA A 1 98 ? 15.652 -2.393 -5.605 1.00 97.38 98 ALA A C 1
ATOM 704 O O . ALA A 1 98 ? 15.048 -2.946 -6.522 1.00 97.38 98 ALA A O 1
ATOM 705 N N . ARG A 1 99 ? 16.499 -3.069 -4.814 1.00 96.94 99 ARG A N 1
ATOM 706 C CA . ARG A 1 99 ? 16.780 -4.503 -4.988 1.00 96.94 99 ARG A CA 1
ATOM 707 C C . ARG A 1 99 ? 15.523 -5.366 -4.853 1.00 96.94 99 ARG A C 1
ATOM 709 O O . ARG A 1 99 ? 15.334 -6.280 -5.648 1.00 96.94 99 ARG A O 1
ATOM 716 N N . TYR A 1 100 ? 14.671 -5.091 -3.867 1.00 96.69 100 TYR A N 1
ATOM 717 C CA . TYR A 1 100 ? 13.437 -5.853 -3.654 1.00 96.69 100 TYR A CA 1
ATOM 718 C C . TYR A 1 100 ? 12.429 -5.665 -4.781 1.00 96.69 100 TYR A C 1
ATOM 720 O O . TYR A 1 100 ? 11.849 -6.642 -5.239 1.00 96.69 100 TYR A O 1
ATOM 728 N N . LEU A 1 101 ? 12.261 -4.434 -5.260 1.00 96.31 101 LEU A N 1
ATOM 729 C CA . LEU A 1 101 ? 11.342 -4.126 -6.352 1.00 96.31 101 LEU A CA 1
ATOM 730 C C . LEU A 1 101 ? 11.779 -4.790 -7.666 1.00 96.31 101 LEU A C 1
ATOM 732 O O . LEU A 1 101 ? 10.949 -5.365 -8.366 1.00 96.31 101 LEU A O 1
ATOM 736 N N . ARG A 1 102 ? 13.085 -4.805 -7.965 1.00 95.62 102 ARG A N 1
ATOM 737 C CA . ARG A 1 102 ? 13.625 -5.546 -9.117 1.00 95.62 102 ARG A CA 1
ATOM 738 C C . ARG A 1 102 ? 13.455 -7.053 -8.974 1.00 95.62 102 ARG A C 1
ATOM 740 O O . ARG A 1 102 ? 13.066 -7.709 -9.932 1.00 95.62 102 ARG A O 1
ATOM 747 N N . ALA A 1 103 ? 13.735 -7.603 -7.792 1.00 95.19 103 ALA A N 1
ATOM 748 C CA . ALA A 1 103 ? 13.550 -9.029 -7.537 1.00 95.19 103 ALA A CA 1
ATOM 749 C C . ALA A 1 103 ? 12.078 -9.433 -7.696 1.00 95.19 103 ALA A C 1
ATOM 751 O O . ALA A 1 103 ? 11.785 -10.447 -8.320 1.00 95.19 103 ALA A O 1
ATOM 752 N N . LEU A 1 104 ? 11.157 -8.604 -7.196 1.00 94.44 104 LEU A N 1
ATOM 753 C CA . LEU A 1 104 ? 9.722 -8.788 -7.380 1.00 94.44 104 LEU A CA 1
ATOM 754 C C . LEU A 1 104 ? 9.343 -8.788 -8.868 1.00 94.44 104 LEU A C 1
ATOM 756 O O . LEU A 1 104 ? 8.602 -9.664 -9.303 1.00 94.44 104 LEU A O 1
ATOM 760 N N . ALA A 1 105 ? 9.867 -7.838 -9.645 1.00 94.38 105 ALA A N 1
ATOM 761 C CA . ALA A 1 105 ? 9.617 -7.753 -11.081 1.00 94.38 105 ALA A CA 1
ATOM 762 C C . ALA A 1 105 ? 10.156 -8.971 -11.849 1.00 94.38 105 ALA A C 1
ATOM 764 O O . ALA A 1 105 ? 9.458 -9.532 -12.690 1.00 94.38 105 ALA A O 1
ATOM 765 N N . ALA A 1 106 ? 11.373 -9.412 -11.525 1.00 92.75 106 ALA A N 1
ATOM 766 C CA . ALA A 1 106 ? 12.020 -10.555 -12.164 1.00 92.75 106 ALA A CA 1
ATOM 767 C C . ALA A 1 106 ? 11.378 -11.901 -11.797 1.00 92.75 106 ALA A C 1
ATOM 769 O O . ALA A 1 106 ? 11.455 -12.849 -12.573 1.00 92.75 106 ALA A O 1
ATOM 770 N N . ALA A 1 107 ? 10.738 -11.998 -10.630 1.00 91.06 107 ALA A N 1
ATOM 771 C CA . ALA A 1 107 ? 10.142 -13.244 -10.164 1.00 91.06 107 ALA A CA 1
ATOM 772 C C . ALA A 1 107 ? 8.906 -13.674 -10.977 1.00 91.06 107 ALA A C 1
ATOM 774 O O . ALA A 1 107 ? 8.472 -14.816 -10.843 1.00 91.06 107 ALA A O 1
ATOM 775 N N . GLY A 1 108 ? 8.319 -12.784 -11.792 1.00 83.06 108 GLY A N 1
ATOM 776 C CA . GLY A 1 108 ? 7.178 -13.118 -12.655 1.00 83.06 108 GLY A CA 1
ATOM 777 C C . GLY A 1 108 ? 5.950 -13.622 -11.887 1.00 83.06 108 GLY A C 1
ATOM 778 O O . GLY A 1 108 ? 5.142 -14.375 -12.427 1.00 83.06 108 GLY A O 1
ATOM 779 N N . LEU A 1 109 ? 5.825 -13.257 -10.606 1.00 81.31 109 LEU A N 1
ATOM 780 C CA . LEU A 1 109 ? 4.788 -13.791 -9.731 1.00 81.31 109 LEU A CA 1
ATOM 781 C C . LEU A 1 109 ? 3.433 -13.168 -10.063 1.00 81.31 109 LEU A C 1
ATOM 783 O O . LEU A 1 109 ? 3.242 -11.960 -9.918 1.00 81.31 109 LEU A O 1
ATOM 787 N N . ASN A 1 110 ? 2.458 -14.011 -10.390 1.00 73.81 110 ASN A N 1
ATOM 788 C CA . ASN A 1 110 ? 1.052 -13.632 -10.338 1.00 73.81 110 ASN A CA 1
ATOM 789 C C . ASN A 1 110 ? 0.490 -13.972 -8.949 1.00 73.81 110 ASN A C 1
ATOM 791 O O . ASN A 1 110 ? -0.024 -15.067 -8.712 1.00 73.81 110 ASN A O 1
ATOM 795 N N . VAL A 1 111 ? 0.669 -13.057 -7.994 1.00 69.69 111 VAL A N 1
ATOM 796 C CA . VAL A 1 111 ? 0.247 -13.272 -6.603 1.00 69.69 111 VAL A CA 1
ATOM 797 C C . VAL A 1 111 ? -1.267 -13.098 -6.484 1.00 69.69 111 VAL A C 1
ATOM 799 O O . VAL A 1 111 ? -1.777 -11.981 -6.447 1.00 69.69 111 VAL A O 1
ATOM 802 N N . THR A 1 112 ? -1.984 -14.217 -6.384 1.00 70.75 112 THR A N 1
ATOM 803 C CA . THR A 1 112 ? -3.450 -14.247 -6.233 1.00 70.75 112 THR A CA 1
ATOM 804 C C . THR A 1 112 ? -3.907 -14.119 -4.780 1.00 70.75 112 THR A C 1
ATOM 806 O O . THR A 1 112 ? -4.997 -13.617 -4.515 1.00 70.75 112 THR A O 1
ATOM 809 N N . SER A 1 113 ? -3.084 -14.550 -3.819 1.00 71.25 113 SER A N 1
ATOM 810 C CA . SER A 1 113 ? -3.332 -14.366 -2.387 1.00 71.25 113 SER A CA 1
ATOM 811 C C . SER A 1 113 ? -2.034 -14.437 -1.580 1.00 71.25 113 SER A C 1
ATOM 813 O O . SER A 1 113 ? -1.088 -15.121 -1.966 1.00 71.25 113 SER A O 1
ATOM 815 N N . ILE A 1 114 ? -1.997 -13.739 -0.444 1.00 69.88 114 ILE A N 1
ATOM 816 C CA . ILE A 1 114 ? -0.945 -13.859 0.572 1.00 69.88 114 ILE A CA 1
ATOM 817 C C . ILE A 1 114 ? -1.625 -14.307 1.861 1.00 69.88 114 ILE A C 1
ATOM 819 O O . ILE A 1 114 ? -2.612 -13.705 2.286 1.00 69.88 114 ILE A O 1
ATOM 823 N N . ARG A 1 115 ? -1.108 -15.371 2.478 1.00 69.25 115 ARG A N 1
ATOM 824 C CA . ARG A 1 115 ? -1.611 -15.898 3.748 1.00 69.25 115 ARG A CA 1
ATOM 825 C C . ARG A 1 115 ? -0.484 -15.912 4.764 1.00 69.25 115 ARG A C 1
ATOM 827 O O . ARG A 1 115 ? 0.559 -16.508 4.515 1.00 69.25 115 ARG A O 1
ATOM 834 N N . ASP A 1 116 ? -0.726 -15.296 5.913 1.00 66.69 116 ASP A N 1
ATOM 835 C CA . ASP A 1 116 ? 0.134 -15.484 7.073 1.00 66.69 116 ASP A CA 1
ATOM 836 C C . ASP A 1 116 ? -0.121 -16.888 7.644 1.00 66.69 116 ASP A C 1
ATOM 838 O O . ASP A 1 116 ? -1.251 -17.224 8.008 1.00 66.69 116 ASP A O 1
ATOM 842 N N . VAL A 1 117 ? 0.910 -17.732 7.639 1.00 76.19 117 VAL A N 1
ATOM 843 C CA . VAL A 1 117 ? 0.896 -19.080 8.239 1.00 76.19 117 VAL A CA 1
ATOM 844 C C . VAL A 1 117 ? 1.670 -19.115 9.557 1.00 76.19 117 VAL A C 1
ATOM 846 O O . VAL A 1 117 ? 1.874 -20.185 10.129 1.00 76.19 117 VAL A O 1
ATOM 849 N N . THR A 1 118 ? 2.119 -17.953 10.040 1.00 74.38 118 THR A N 1
ATOM 850 C CA . THR A 1 118 ? 2.868 -17.848 11.287 1.00 74.38 118 THR A CA 1
ATOM 851 C C . THR A 1 118 ? 1.956 -18.246 12.451 1.00 74.38 118 THR A C 1
ATOM 853 O O . THR A 1 118 ? 0.847 -17.719 12.560 1.00 74.38 118 THR A O 1
ATOM 856 N N . PRO A 1 119 ? 2.398 -19.137 13.363 1.00 69.75 119 PRO A N 1
ATOM 857 C CA . PRO A 1 119 ? 1.575 -19.578 14.495 1.00 69.75 119 PRO A CA 1
ATOM 858 C C . PRO A 1 119 ? 1.175 -18.442 15.446 1.00 69.75 119 PRO A C 1
ATOM 860 O O . PRO A 1 119 ? 0.241 -18.577 16.232 1.00 69.75 119 PRO A O 1
ATOM 863 N N . ILE A 1 120 ? 1.911 -17.331 15.397 1.00 61.81 120 ILE A N 1
ATOM 864 C CA . ILE A 1 120 ? 1.720 -16.141 16.217 1.00 61.81 120 ILE A CA 1
ATOM 865 C C . ILE A 1 120 ? 1.524 -14.972 15.259 1.00 61.81 120 ILE A C 1
ATOM 867 O O . ILE A 1 120 ? 2.387 -14.713 14.423 1.00 61.81 120 ILE A O 1
ATOM 871 N N . ALA A 1 121 ? 0.416 -14.244 15.400 1.00 58.75 121 ALA A N 1
ATOM 872 C CA . ALA A 1 121 ? 0.190 -13.036 14.617 1.00 58.75 121 ALA A CA 1
ATOM 873 C C . ALA A 1 121 ? 1.352 -12.053 14.833 1.00 58.75 121 ALA A C 1
ATOM 875 O O . ALA A 1 121 ? 1.659 -11.705 15.977 1.00 58.75 121 ALA A O 1
ATOM 876 N N . HIS A 1 122 ? 1.965 -11.567 13.748 1.00 55.94 122 HIS A N 1
ATOM 877 C CA . HIS A 1 122 ? 3.117 -10.655 13.810 1.00 55.94 122 HIS A CA 1
ATOM 878 C C . HIS A 1 122 ? 2.869 -9.387 14.656 1.00 55.94 122 HIS A C 1
ATOM 880 O O . HIS A 1 122 ? 3.820 -8.820 15.188 1.00 55.94 122 HIS A O 1
ATOM 886 N N . ASN A 1 123 ? 1.601 -8.993 14.837 1.00 55.59 123 ASN A N 1
ATOM 887 C CA . ASN A 1 123 ? 1.145 -7.896 15.701 1.00 55.59 123 ASN A CA 1
ATOM 888 C C . ASN A 1 123 ? 0.046 -8.333 16.693 1.00 55.59 123 ASN A C 1
ATOM 890 O O . ASN A 1 123 ? -0.836 -7.545 17.033 1.00 55.59 123 ASN A O 1
ATOM 894 N N . GLY A 1 124 ? 0.043 -9.598 17.122 1.00 61.53 124 GLY A N 1
ATOM 895 C CA . GLY A 1 124 ? -0.912 -10.083 18.121 1.00 61.53 124 GLY A CA 1
ATOM 896 C C . GLY A 1 124 ? -0.815 -9.309 19.439 1.00 61.53 124 GLY A C 1
ATOM 897 O O . GLY A 1 124 ? 0.202 -8.671 19.725 1.00 61.53 124 GLY A O 1
ATOM 898 N N . CYS A 1 125 ? -1.870 -9.366 20.259 1.00 58.09 125 CYS A N 1
ATOM 899 C CA . CYS A 1 125 ? -1.869 -8.742 21.581 1.00 58.09 125 CYS A CA 1
ATOM 900 C C . CYS A 1 125 ? -0.649 -9.214 22.379 1.00 58.09 125 CYS A C 1
ATOM 902 O O . CYS A 1 125 ? -0.570 -10.365 22.811 1.00 58.09 125 CYS A O 1
ATOM 904 N N . ARG A 1 126 ? 0.321 -8.316 22.568 1.00 65.56 126 ARG A N 1
ATOM 905 C CA . ARG A 1 126 ? 1.494 -8.603 23.387 1.00 65.56 126 ARG A CA 1
ATOM 906 C C . ARG A 1 126 ? 1.029 -8.744 24.840 1.00 65.56 126 ARG A C 1
ATOM 908 O O . ARG A 1 126 ? 0.334 -7.843 25.315 1.00 65.56 126 ARG A O 1
ATOM 915 N N . PRO A 1 127 ? 1.409 -9.814 25.562 1.00 71.25 127 PRO A N 1
ATOM 916 C CA . PRO A 1 127 ? 1.100 -9.926 26.980 1.00 71.25 127 PRO A CA 1
ATOM 917 C C . PRO A 1 127 ? 1.586 -8.678 27.732 1.00 71.25 127 PRO A C 1
ATOM 919 O O . PRO A 1 127 ? 2.679 -8.178 27.427 1.00 71.25 127 PRO A O 1
ATOM 922 N N . PRO A 1 128 ? 0.811 -8.152 28.698 1.00 75.50 128 PRO A N 1
ATOM 923 C CA . PRO A 1 128 ? 1.228 -6.992 29.471 1.00 75.50 128 PRO A CA 1
ATOM 924 C C . PRO A 1 128 ? 2.559 -7.281 30.173 1.00 75.50 128 PRO A C 1
ATOM 926 O O . PRO A 1 128 ? 2.799 -8.376 30.686 1.00 75.50 128 PRO A O 1
ATOM 929 N N . LYS A 1 129 ? 3.455 -6.290 30.174 1.00 77.12 129 LYS A N 1
ATOM 930 C CA . LYS A 1 129 ? 4.780 -6.406 30.793 1.00 77.12 129 LYS A CA 1
ATOM 931 C C . LYS A 1 129 ? 4.591 -6.7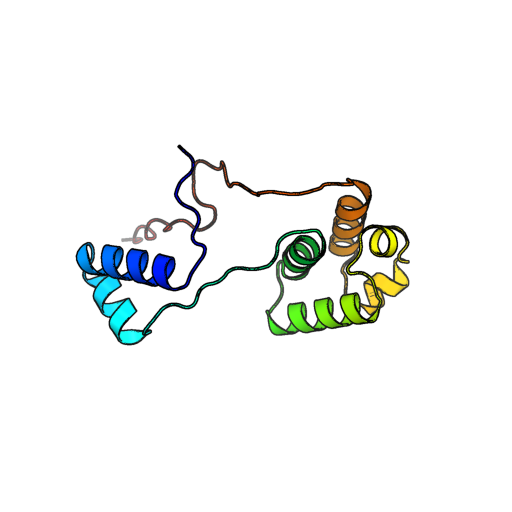22 32.283 1.00 77.12 129 LYS A C 1
ATOM 933 O O . LYS A 1 129 ? 3.893 -5.977 32.969 1.00 77.12 129 LYS A O 1
ATOM 938 N N . ARG A 1 130 ? 5.199 -7.807 32.789 1.00 80.88 130 ARG A N 1
ATOM 939 C CA . ARG A 1 130 ? 5.188 -8.126 34.230 1.00 80.88 130 ARG A CA 1
ATOM 940 C C . ARG A 1 130 ? 5.655 -6.891 35.005 1.00 80.88 130 ARG A C 1
ATOM 942 O O . ARG A 1 130 ? 6.726 -6.356 34.703 1.00 80.88 130 ARG A O 1
ATOM 949 N N . ARG A 1 131 ? 4.850 -6.429 35.969 1.00 75.81 131 ARG A N 1
ATOM 950 C CA . ARG A 1 131 ? 5.271 -5.364 36.888 1.00 75.81 131 ARG A CA 1
ATOM 951 C C . ARG A 1 131 ? 6.542 -5.835 37.592 1.00 75.81 131 ARG A C 1
ATOM 953 O O . ARG A 1 131 ? 6.577 -6.948 38.109 1.00 75.81 131 ARG A O 1
ATOM 960 N N . ARG A 1 132 ? 7.579 -4.997 37.567 1.00 80.75 132 ARG A N 1
ATOM 961 C CA . ARG A 1 132 ? 8.681 -5.114 38.521 1.00 80.75 132 ARG A CA 1
ATOM 962 C C . ARG A 1 132 ? 8.103 -4.602 39.834 1.00 80.75 132 ARG A C 1
ATOM 964 O O . ARG A 1 132 ? 7.869 -3.401 39.949 1.00 80.75 132 ARG A O 1
ATOM 971 N N . VAL A 1 133 ? 7.709 -5.535 40.691 1.00 74.56 133 VAL A N 1
ATOM 972 C CA . VAL A 1 133 ? 7.415 -5.269 42.100 1.00 74.56 133 VAL A CA 1
ATOM 973 C C . VAL A 1 133 ? 8.722 -5.433 42.853 1.00 74.56 133 VAL A C 1
ATOM 975 O O . VAL A 1 133 ? 9.472 -6.359 42.461 1.00 74.56 133 VAL A O 1
#

pLDDT: mean 89.16, std 11.82, range [49.38, 98.31]

Radius of gyration: 19.58 Å; chains: 1; bounding box: 42×35×59 Å